Protein AF-A0A7Y5PDM5-F1 (afdb_monomer)

Secondary structure (DSSP, 8-state):
-PPPHHHHHHHHHHHHTTTTTHHHHHHHHTTPPPP-GGGGB-TTSPBPPS--SPPPPHHHHHS-TT---

Structure (mmCIF, N/CA/C/O backbone):
data_AF-A0A7Y5PDM5-F1
#
_entry.id   AF-A0A7Y5PDM5-F1
#
loop_
_atom_site.group_PDB
_atom_site.id
_atom_site.type_symbol
_atom_site.label_atom_id
_atom_site.label_alt_id
_atom_site.label_comp_id
_atom_site.label_asym_id
_atom_site.label_entity_id
_atom_site.label_seq_id
_atom_site.pdbx_PDB_ins_code
_atom_site.Cartn_x
_atom_site.Cartn_y
_atom_site.Cartn_z
_atom_site.occupancy
_atom_site.B_iso_or_equiv
_atom_site.auth_seq_id
_atom_site.auth_comp_id
_atom_site.auth_asym_id
_atom_site.auth_atom_id
_atom_site.pdbx_PDB_model_num
ATOM 1 N N . ALA A 1 1 ? 13.621 -8.582 -28.282 1.00 46.22 1 ALA A N 1
ATOM 2 C CA . ALA A 1 1 ? 12.163 -8.564 -28.063 1.00 46.22 1 ALA A CA 1
ATOM 3 C C . ALA A 1 1 ? 11.858 -7.378 -27.161 1.00 46.22 1 ALA A C 1
ATOM 5 O O . ALA A 1 1 ? 12.454 -7.303 -26.094 1.00 46.22 1 ALA A O 1
ATOM 6 N N . GLY A 1 2 ? 11.072 -6.404 -27.624 1.00 59.03 2 GLY A N 1
ATOM 7 C CA . GLY A 1 2 ? 10.681 -5.263 -26.790 1.00 59.03 2 GLY A CA 1
ATOM 8 C C . GLY A 1 2 ? 9.660 -5.724 -25.754 1.00 59.03 2 GLY A C 1
ATOM 9 O O . GLY A 1 2 ? 8.696 -6.385 -26.130 1.00 59.03 2 GLY A O 1
ATOM 10 N N . GLY A 1 3 ? 9.907 -5.448 -24.472 1.00 71.50 3 GLY A N 1
ATOM 11 C CA . GLY A 1 3 ? 8.914 -5.678 -23.420 1.00 71.50 3 GLY A CA 1
ATOM 12 C C . GLY A 1 3 ? 7.687 -4.785 -23.615 1.00 71.50 3 GLY A C 1
ATOM 13 O O . GLY A 1 3 ? 7.758 -3.787 -24.337 1.00 71.50 3 GLY A O 1
ATOM 14 N N . ASP A 1 4 ? 6.571 -5.146 -22.979 1.00 88.56 4 ASP A N 1
ATOM 15 C CA . ASP A 1 4 ? 5.380 -4.295 -22.927 1.00 88.56 4 ASP A CA 1
ATOM 16 C C . ASP A 1 4 ? 5.777 -2.899 -22.411 1.00 88.56 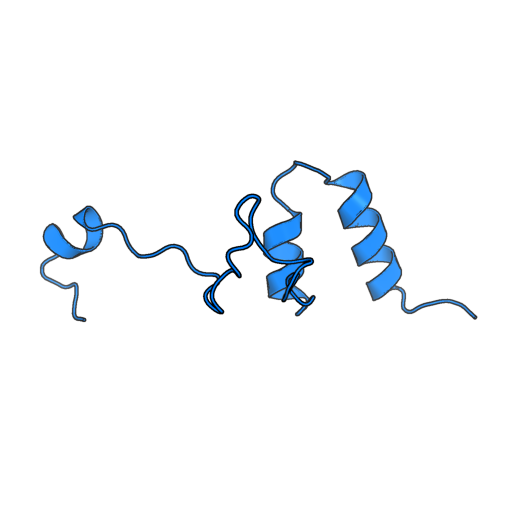4 ASP A C 1
ATOM 18 O O . ASP A 1 4 ? 6.499 -2.761 -21.419 1.00 88.56 4 ASP A O 1
ATOM 22 N N . ILE A 1 5 ? 5.314 -1.847 -23.093 1.00 90.94 5 ILE A N 1
ATOM 23 C CA . ILE A 1 5 ? 5.564 -0.454 -22.704 1.00 90.94 5 ILE A CA 1
ATOM 24 C C . ILE A 1 5 ? 5.113 -0.186 -21.262 1.00 90.94 5 ILE A C 1
ATOM 26 O O . ILE A 1 5 ? 5.719 0.618 -20.554 1.00 90.94 5 ILE A O 1
ATOM 30 N N . THR A 1 6 ? 4.084 -0.899 -20.804 1.00 90.81 6 THR A N 1
ATOM 31 C CA . THR A 1 6 ? 3.569 -0.819 -19.438 1.00 90.81 6 THR A CA 1
ATOM 32 C C . THR A 1 6 ? 4.619 -1.242 -18.412 1.00 90.81 6 THR A C 1
ATOM 34 O O . THR A 1 6 ? 4.794 -0.553 -17.405 1.00 90.81 6 THR A O 1
ATOM 37 N N . ASP A 1 7 ? 5.361 -2.317 -18.682 1.00 91.88 7 ASP A N 1
ATOM 38 C CA . ASP A 1 7 ? 6.402 -2.827 -17.786 1.00 91.88 7 ASP A CA 1
ATOM 39 C C . ASP A 1 7 ? 7.587 -1.864 -17.707 1.00 91.88 7 ASP A C 1
ATOM 41 O O . ASP A 1 7 ? 8.108 -1.603 -16.620 1.00 91.88 7 ASP A O 1
ATOM 45 N N . ILE A 1 8 ? 7.958 -1.266 -18.844 1.00 94.44 8 ILE A N 1
ATOM 46 C CA . ILE A 1 8 ? 9.002 -0.236 -18.910 1.00 94.44 8 ILE A CA 1
ATOM 47 C C . ILE A 1 8 ? 8.603 0.965 -18.046 1.00 94.44 8 ILE A C 1
ATOM 49 O O . ILE A 1 8 ? 9.376 1.409 -17.199 1.00 94.44 8 ILE A O 1
ATOM 53 N N . VAL A 1 9 ? 7.371 1.459 -18.195 1.00 94.81 9 VAL A N 1
ATOM 54 C CA . VAL A 1 9 ? 6.864 2.585 -17.396 1.00 94.81 9 VAL A CA 1
ATOM 55 C C . VAL A 1 9 ? 6.841 2.249 -15.900 1.00 94.81 9 VAL A C 1
ATOM 57 O O . VAL A 1 9 ? 7.172 3.104 -15.076 1.00 94.81 9 VAL A O 1
ATOM 60 N N . ILE A 1 10 ? 6.463 1.024 -15.524 1.00 94.75 10 ILE A N 1
ATOM 61 C CA . ILE A 1 10 ? 6.454 0.583 -14.122 1.00 94.75 10 ILE A CA 1
ATOM 62 C C . ILE A 1 10 ? 7.875 0.554 -13.538 1.00 94.75 10 ILE A C 1
ATOM 64 O O . ILE A 1 10 ? 8.069 1.010 -12.405 1.00 94.75 10 ILE A O 1
ATOM 68 N N . GLU A 1 11 ? 8.864 0.049 -14.280 1.00 95.06 11 GLU A N 1
ATOM 69 C CA . GLU A 1 11 ? 10.261 0.021 -13.827 1.00 95.06 11 GLU A CA 1
ATOM 70 C C . GLU A 1 11 ? 10.852 1.427 -13.699 1.00 95.06 11 GLU A C 1
ATOM 72 O O . GLU A 1 11 ? 11.435 1.751 -12.662 1.00 95.06 11 GLU A O 1
ATOM 77 N N . GLU A 1 12 ? 10.655 2.288 -14.697 1.00 96.12 12 GLU A N 1
ATOM 78 C CA . GLU A 1 12 ? 11.186 3.653 -14.665 1.00 96.12 12 GLU A CA 1
ATOM 79 C C . GLU A 1 12 ? 10.573 4.467 -13.521 1.00 96.12 12 GLU A C 1
ATOM 81 O O . GLU A 1 12 ? 11.289 5.141 -12.779 1.00 96.12 12 GLU A O 1
ATOM 86 N N . ARG A 1 13 ? 9.266 4.325 -13.265 1.00 96.81 13 ARG A N 1
ATOM 87 C CA . ARG A 1 13 ? 8.625 4.952 -12.097 1.00 96.81 13 ARG A CA 1
ATOM 88 C C . ARG A 1 13 ? 9.195 4.455 -10.772 1.00 96.81 13 ARG A C 1
ATOM 90 O O . ARG A 1 13 ? 9.358 5.256 -9.856 1.00 96.81 13 ARG A O 1
ATOM 97 N N . ARG A 1 14 ? 9.507 3.157 -10.648 1.00 95.69 14 ARG A N 1
ATOM 98 C CA . ARG A 1 14 ? 10.109 2.595 -9.424 1.00 95.69 14 ARG A CA 1
ATOM 99 C C . ARG A 1 14 ? 11.470 3.226 -9.125 1.00 95.69 14 ARG A C 1
ATOM 101 O O . ARG A 1 14 ? 11.799 3.390 -7.952 1.00 95.69 14 ARG A O 1
ATOM 108 N N . ARG A 1 15 ? 12.250 3.535 -10.164 1.00 96.19 15 ARG A N 1
ATOM 109 C CA . ARG A 1 15 ? 13.584 4.142 -10.050 1.00 96.19 15 ARG A CA 1
ATOM 110 C C . ARG A 1 15 ? 13.495 5.640 -9.800 1.00 96.19 15 ARG A C 1
ATOM 112 O O . ARG A 1 15 ? 14.067 6.121 -8.831 1.00 96.19 15 ARG A O 1
ATOM 119 N N . GLN A 1 16 ? 12.752 6.345 -10.648 1.00 97.81 16 GLN A N 1
ATOM 120 C CA . GLN A 1 16 ? 12.690 7.802 -10.630 1.00 97.81 16 GLN A CA 1
ATOM 121 C C . GLN A 1 16 ? 11.964 8.344 -9.396 1.00 97.81 16 GLN A C 1
ATOM 123 O O . GLN A 1 16 ? 12.381 9.355 -8.855 1.00 97.81 16 GLN A O 1
ATOM 128 N N . LEU A 1 17 ? 10.902 7.669 -8.944 1.00 97.19 17 LEU A N 1
ATOM 129 C CA . LEU A 1 17 ? 10.050 8.111 -7.828 1.00 97.19 17 LEU A CA 1
ATOM 130 C C . LEU A 1 17 ? 10.354 7.324 -6.543 1.00 97.19 17 LEU A C 1
ATOM 132 O O . LEU A 1 17 ? 9.479 7.084 -5.699 1.00 97.19 17 LEU A O 1
ATOM 136 N N . PHE A 1 18 ? 11.591 6.838 -6.417 1.00 95.62 18 PHE A N 1
ATOM 137 C CA . PHE A 1 18 ? 12.038 6.115 -5.235 1.00 95.62 18 PHE A CA 1
ATOM 138 C C . PHE A 1 18 ? 11.981 7.028 -4.003 1.00 95.62 18 PHE A C 1
ATOM 140 O O . PHE A 1 18 ? 12.458 8.154 -4.030 1.00 95.62 18 PHE A O 1
ATOM 147 N N . ALA A 1 19 ? 11.398 6.523 -2.913 1.00 94.38 19 ALA A N 1
ATOM 148 C CA . ALA A 1 19 ? 11.167 7.263 -1.666 1.00 94.38 19 ALA A CA 1
ATOM 149 C C . ALA A 1 19 ? 10.228 8.489 -1.767 1.00 94.38 19 ALA A C 1
ATOM 151 O O . ALA A 1 19 ? 10.102 9.233 -0.801 1.00 94.38 19 ALA A O 1
ATOM 152 N N . GLU A 1 20 ? 9.470 8.635 -2.858 1.00 97.25 20 GLU A N 1
ATOM 153 C CA . GLU A 1 20 ? 8.463 9.703 -3.019 1.00 97.25 20 GLU A CA 1
ATOM 154 C C . GLU A 1 20 ? 7.026 9.256 -2.672 1.00 97.25 20 GLU A C 1
ATOM 156 O O . GLU A 1 20 ? 6.040 9.889 -3.045 1.00 97.25 20 GLU A O 1
ATOM 161 N N . GLY A 1 21 ? 6.868 8.105 -2.010 1.00 94.62 21 GLY A N 1
ATOM 162 C CA . GLY A 1 21 ? 5.555 7.572 -1.611 1.00 94.62 21 GLY A CA 1
ATOM 163 C C . GLY A 1 21 ? 4.723 6.946 -2.744 1.00 94.62 21 GLY A C 1
ATOM 164 O O . GLY A 1 21 ? 3.635 6.434 -2.498 1.00 94.62 21 GLY A O 1
ATOM 165 N N . GLN A 1 22 ? 5.234 6.912 -3.977 1.00 96.69 22 GLN A N 1
ATOM 166 C CA . GLN A 1 22 ? 4.476 6.448 -5.149 1.00 96.69 22 GLN A CA 1
ATOM 167 C C . GLN A 1 22 ? 4.386 4.922 -5.272 1.00 96.69 22 GLN A C 1
ATOM 169 O O . GLN A 1 22 ? 3.383 4.383 -5.746 1.00 96.69 22 GLN A O 1
ATOM 174 N N . ARG A 1 23 ? 5.423 4.201 -4.825 1.00 94.50 23 ARG A N 1
ATOM 175 C CA . ARG A 1 23 ? 5.562 2.758 -5.075 1.00 94.50 23 ARG A CA 1
ATOM 176 C C . ARG A 1 23 ? 4.383 1.940 -4.553 1.00 94.50 23 ARG A C 1
ATOM 178 O O . ARG A 1 23 ? 3.923 1.039 -5.246 1.00 94.50 23 ARG A O 1
ATOM 185 N N . TYR A 1 24 ? 3.899 2.248 -3.354 1.00 92.88 24 TYR A N 1
ATOM 186 C CA . TYR A 1 24 ? 2.815 1.496 -2.728 1.00 92.88 24 TYR A CA 1
ATOM 187 C C . TYR A 1 24 ? 1.513 1.582 -3.545 1.00 92.88 24 TYR A C 1
ATOM 189 O O . TYR A 1 24 ? 0.890 0.565 -3.843 1.00 92.88 24 TYR A O 1
ATOM 197 N N . VAL A 1 25 ? 1.151 2.787 -3.993 1.00 94.81 25 VAL A N 1
ATOM 198 C CA . VAL A 1 25 ? -0.050 3.021 -4.809 1.00 94.81 25 VAL A CA 1
ATOM 199 C C . VAL A 1 25 ? 0.095 2.413 -6.206 1.00 94.81 25 VAL A C 1
ATOM 201 O O . VA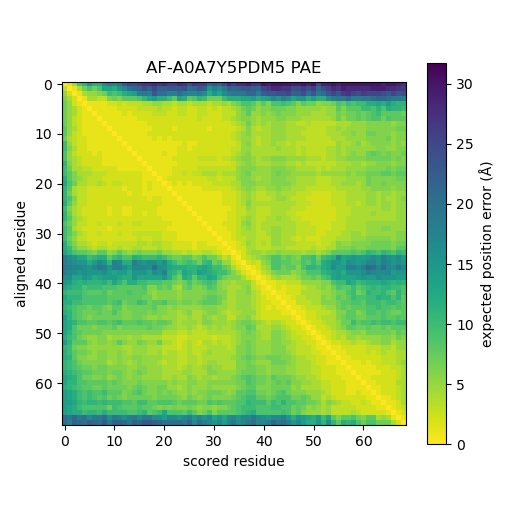L A 1 25 ? -0.860 1.842 -6.734 1.00 94.81 25 VAL A O 1
ATOM 204 N N . ASP A 1 26 ? 1.293 2.479 -6.795 1.00 96.19 26 ASP A N 1
ATOM 205 C CA . ASP A 1 26 ? 1.588 1.815 -8.067 1.00 96.19 26 ASP A CA 1
ATOM 206 C C . ASP A 1 26 ? 1.382 0.301 -7.981 1.00 96.19 26 ASP A C 1
ATOM 208 O O . ASP A 1 26 ? 0.799 -0.284 -8.893 1.00 96.19 26 ASP A O 1
ATOM 212 N N . MET A 1 27 ? 1.791 -0.322 -6.873 1.00 94.38 27 MET A N 1
ATOM 213 C CA . MET A 1 27 ? 1.590 -1.755 -6.673 1.00 94.38 27 MET A CA 1
ATOM 214 C C . MET A 1 27 ? 0.109 -2.127 -6.600 1.00 94.38 27 MET A C 1
ATOM 216 O O . MET A 1 27 ? -0.302 -3.075 -7.265 1.00 94.38 27 MET A O 1
ATOM 220 N N . LEU A 1 28 ? -0.703 -1.340 -5.889 1.00 94.50 28 LEU A N 1
ATOM 221 C CA . LEU A 1 28 ? -2.149 -1.561 -5.803 1.00 94.50 28 LEU A CA 1
ATOM 222 C C . LEU A 1 28 ? -2.841 -1.405 -7.164 1.00 94.50 28 LEU A C 1
ATOM 224 O O . LEU A 1 28 ? -3.538 -2.309 -7.614 1.00 94.50 28 LEU A O 1
ATOM 228 N N . ARG A 1 29 ? -2.635 -0.278 -7.857 1.00 94.12 29 ARG A N 1
ATOM 229 C CA . ARG A 1 29 ? -3.379 0.041 -9.092 1.00 94.12 29 ARG A CA 1
ATOM 230 C C . ARG A 1 29 ? -2.953 -0.787 -10.308 1.00 94.12 29 ARG A C 1
ATOM 232 O O . ARG A 1 29 ? -3.680 -0.834 -11.296 1.00 94.12 29 ARG A O 1
ATOM 239 N N . LYS A 1 30 ? -1.751 -1.371 -10.275 1.00 94.62 30 LYS A N 1
ATOM 240 C CA . LYS A 1 30 ? -1.208 -2.232 -11.339 1.00 94.62 30 LYS A CA 1
ATOM 241 C C . LYS A 1 30 ? -1.179 -3.711 -10.952 1.00 94.62 30 LYS A C 1
ATOM 243 O O . LYS A 1 30 ? -0.611 -4.498 -11.698 1.00 94.62 30 LYS A O 1
ATOM 248 N N . ASN A 1 31 ? -1.792 -4.088 -9.825 1.00 92.12 31 ASN A N 1
ATOM 249 C CA . ASN A 1 31 ? -1.807 -5.462 -9.309 1.00 92.12 31 ASN A CA 1
ATOM 250 C C . ASN A 1 31 ? -0.404 -6.093 -9.232 1.00 92.12 31 ASN A C 1
ATOM 252 O O . ASN A 1 31 ? -0.227 -7.280 -9.501 1.00 92.12 31 ASN A O 1
ATOM 256 N N . ILE A 1 32 ? 0.607 -5.296 -8.877 1.00 92.19 32 ILE A N 1
ATOM 257 C CA . ILE A 1 32 ? 1.968 -5.800 -8.684 1.00 92.19 32 ILE A CA 1
ATOM 258 C C . ILE A 1 32 ? 1.988 -6.545 -7.345 1.00 92.19 32 ILE A C 1
ATOM 260 O O . ILE A 1 32 ? 1.634 -5.947 -6.324 1.00 92.19 32 ILE A O 1
ATOM 264 N N . PRO A 1 33 ? 2.429 -7.814 -7.308 1.00 89.31 33 PRO A N 1
ATOM 265 C CA . PRO A 1 33 ? 2.470 -8.582 -6.073 1.00 89.31 33 PRO A CA 1
ATOM 266 C C . PRO A 1 33 ? 3.324 -7.909 -4.994 1.00 89.31 33 PRO A C 1
ATOM 268 O O . PRO A 1 33 ? 4.443 -7.453 -5.254 1.00 89.31 33 PRO A O 1
ATOM 271 N N . PHE A 1 34 ? 2.814 -7.886 -3.762 1.00 87.06 34 PHE A N 1
ATOM 272 C CA . PHE A 1 34 ? 3.621 -7.533 -2.599 1.00 87.06 34 PHE A CA 1
ATOM 273 C C . PHE A 1 34 ? 4.635 -8.645 -2.304 1.00 87.06 34 PHE A C 1
ATOM 275 O O . PHE A 1 34 ? 4.350 -9.816 -2.568 1.00 87.06 34 PHE A O 1
ATOM 282 N N . PRO A 1 35 ? 5.818 -8.313 -1.758 1.00 83.00 35 PRO A N 1
ATOM 283 C CA . PRO A 1 35 ? 6.750 -9.327 -1.290 1.00 83.00 35 PRO A CA 1
ATOM 284 C C . PRO A 1 35 ? 6.056 -10.252 -0.279 1.00 83.00 35 PRO A C 1
ATOM 286 O O . PRO A 1 35 ? 5.420 -9.777 0.659 1.00 83.00 35 PRO A O 1
ATOM 289 N N . THR A 1 36 ? 6.178 -11.566 -0.465 1.00 74.44 36 THR A N 1
ATOM 290 C CA . THR A 1 36 ? 5.620 -12.598 0.428 1.00 74.44 36 THR A CA 1
ATOM 291 C C . THR A 1 36 ? 6.721 -13.544 0.923 1.00 74.44 36 THR A C 1
ATOM 293 O O . THR A 1 36 ? 7.846 -13.538 0.412 1.00 74.44 36 THR A O 1
ATOM 296 N N . GLY A 1 37 ? 6.426 -14.349 1.952 1.00 67.06 37 GLY A N 1
ATOM 297 C CA . GLY A 1 37 ? 7.376 -15.317 2.520 1.00 67.06 37 GLY A CA 1
ATOM 298 C C . GLY A 1 37 ? 8.603 -14.654 3.159 1.00 67.06 37 GLY A C 1
ATOM 299 O O . GLY A 1 37 ? 8.501 -13.555 3.693 1.00 67.06 37 GLY A O 1
ATOM 300 N N . THR A 1 38 ? 9.776 -15.292 3.090 1.00 61.66 38 THR A N 1
ATOM 301 C CA . THR A 1 38 ? 11.036 -14.781 3.677 1.00 61.66 38 THR A CA 1
ATOM 302 C C . THR A 1 38 ? 11.470 -13.430 3.093 1.00 61.66 38 THR A C 1
ATOM 304 O O . THR A 1 38 ? 12.087 -12.631 3.789 1.00 61.66 38 THR A O 1
ATOM 307 N N . ASN A 1 39 ? 11.096 -13.146 1.840 1.00 67.06 39 ASN A N 1
ATOM 308 C CA . ASN A 1 39 ? 11.379 -11.880 1.148 1.00 67.06 39 ASN A CA 1
ATOM 309 C C . ASN A 1 39 ? 10.359 -10.773 1.469 1.00 67.06 39 ASN A C 1
ATOM 311 O O . ASN A 1 39 ? 10.588 -9.609 1.151 1.00 67.06 39 ASN A O 1
ATOM 315 N N . GLY A 1 40 ? 9.227 -11.142 2.071 1.00 72.50 40 GLY A N 1
ATOM 316 C CA . GLY A 1 40 ? 8.178 -10.245 2.554 1.00 72.50 40 GLY A CA 1
ATOM 317 C C . GLY A 1 40 ? 7.997 -10.302 4.063 1.00 72.50 40 GLY A C 1
ATOM 318 O O . GLY A 1 40 ? 6.974 -9.863 4.577 1.00 72.50 40 GLY A O 1
ATOM 319 N N . ALA A 1 41 ? 8.954 -10.878 4.781 1.00 82.56 41 ALA A N 1
ATOM 320 C CA . ALA A 1 41 ? 8.963 -10.831 6.222 1.00 82.56 41 ALA A CA 1
ATOM 321 C C . ALA A 1 41 ? 9.547 -9.494 6.681 1.00 82.56 41 ALA A C 1
ATOM 323 O O . ALA A 1 41 ? 10.470 -8.946 6.074 1.00 82.56 41 ALA A O 1
ATOM 324 N N . ASN A 1 42 ? 9.033 -8.968 7.787 1.00 82.88 42 ASN A N 1
ATOM 325 C CA . ASN A 1 42 ? 9.683 -7.857 8.456 1.00 82.88 42 ASN A CA 1
ATOM 326 C C . ASN A 1 42 ? 11.069 -8.289 8.979 1.00 82.88 42 ASN A C 1
ATOM 328 O O . ASN A 1 42 ? 11.434 -9.466 8.980 1.00 82.88 42 ASN A O 1
ATOM 332 N N . ARG A 1 43 ? 11.838 -7.339 9.518 1.00 83.81 43 ARG A N 1
ATOM 333 C CA . ARG A 1 43 ? 13.171 -7.607 10.089 1.00 83.81 43 ARG A CA 1
ATOM 334 C C . ARG A 1 43 ? 13.191 -8.696 11.184 1.00 83.81 43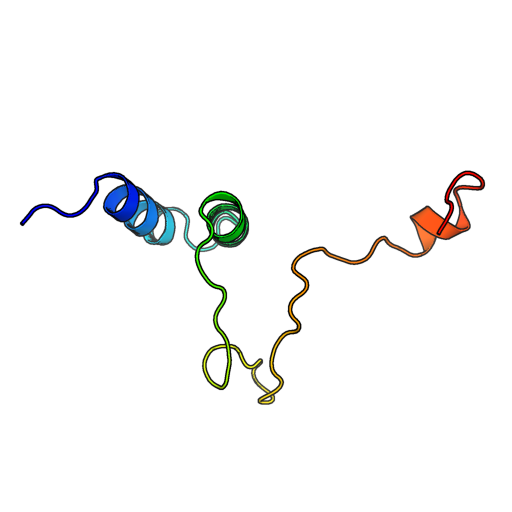 ARG A C 1
ATOM 336 O O . ARG A 1 43 ? 14.256 -9.214 11.497 1.00 83.81 43 ARG A O 1
ATOM 343 N N . LYS A 1 44 ? 12.043 -9.036 11.777 1.00 89.19 44 LYS A N 1
ATOM 344 C CA . LYS A 1 44 ? 11.882 -10.082 12.799 1.00 89.19 44 LYS A CA 1
ATOM 345 C C . LYS A 1 44 ? 11.445 -11.436 12.216 1.00 89.19 44 LYS A C 1
ATOM 347 O O . LYS A 1 44 ? 11.108 -12.330 12.982 1.00 89.19 44 LYS A O 1
ATOM 352 N N . GLY A 1 45 ? 11.402 -11.590 10.891 1.00 87.19 45 GLY A N 1
ATOM 353 C CA . GLY A 1 45 ? 10.940 -12.818 10.240 1.00 87.19 45 GLY A CA 1
ATOM 354 C C . GLY A 1 45 ? 9.416 -12.989 10.235 1.00 87.19 45 GLY A C 1
ATOM 355 O O . G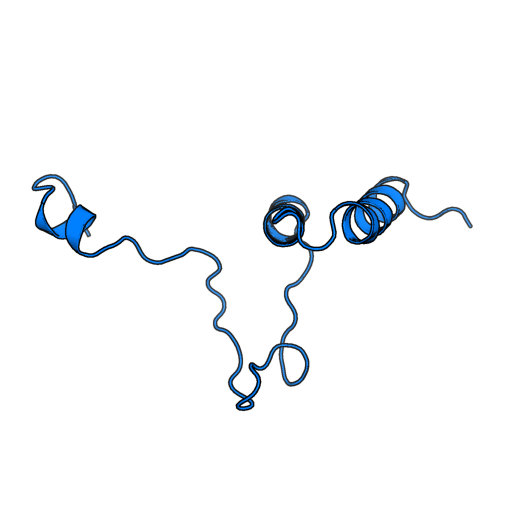LY A 1 45 ? 8.928 -14.058 9.884 1.00 87.19 45 GLY A O 1
ATOM 356 N N . GLN A 1 46 ? 8.649 -11.960 10.613 1.00 86.25 46 GLN A N 1
ATOM 357 C CA . GLN A 1 46 ? 7.187 -12.034 10.636 1.00 86.25 46 GLN A CA 1
ATOM 358 C C . GLN A 1 46 ? 6.627 -11.648 9.269 1.00 86.25 46 GLN A C 1
ATOM 360 O O . GLN A 1 46 ? 6.919 -10.563 8.764 1.00 86.25 46 GLN A O 1
ATOM 365 N N . VAL A 1 47 ? 5.812 -12.523 8.687 1.00 86.75 47 VAL A N 1
ATOM 366 C CA . VAL A 1 47 ? 5.166 -12.299 7.389 1.00 86.75 47 VAL A CA 1
ATOM 367 C C . VAL A 1 47 ? 4.072 -11.235 7.530 1.00 86.75 47 VAL A C 1
ATOM 369 O O . VAL A 1 47 ? 3.294 -11.269 8.484 1.00 86.75 47 VAL A O 1
ATOM 372 N N . TYR A 1 48 ? 4.010 -10.287 6.592 1.00 83.31 48 TYR A N 1
ATOM 373 C CA . TYR A 1 48 ? 2.906 -9.326 6.537 1.00 83.31 48 TYR A CA 1
ATOM 374 C C .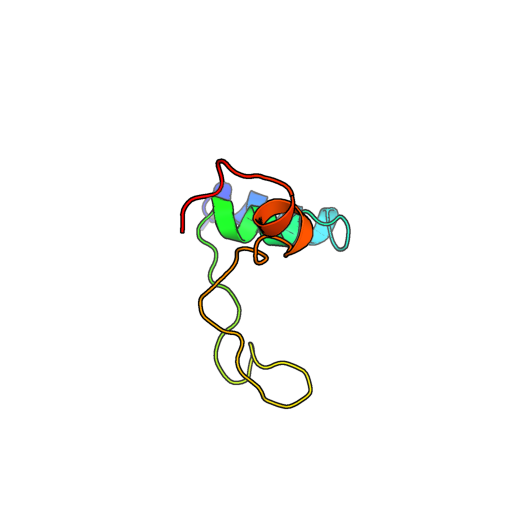 TYR A 1 48 ? 1.579 -10.022 6.197 1.00 83.31 48 TYR A C 1
ATOM 376 O O . TYR A 1 48 ? 1.539 -10.980 5.427 1.00 83.31 48 TYR A O 1
ATOM 384 N N . GLY A 1 49 ? 0.483 -9.535 6.782 1.00 80.81 49 GLY A N 1
ATOM 385 C CA . GLY A 1 49 ? -0.859 -10.024 6.470 1.00 80.81 49 GLY A CA 1
ATOM 386 C C . GLY A 1 49 ? -1.307 -9.661 5.045 1.00 80.81 49 GLY A C 1
ATOM 387 O O . GLY A 1 49 ? -0.655 -8.866 4.371 1.00 80.81 49 GLY A O 1
ATOM 388 N N . PRO A 1 50 ? -2.453 -10.196 4.587 1.00 82.88 50 PRO A N 1
ATOM 389 C CA . PRO A 1 50 ? -2.972 -9.938 3.241 1.00 82.88 50 PRO A CA 1
ATOM 390 C C . PRO A 1 50 ? -3.597 -8.542 3.079 1.00 82.88 50 PRO A C 1
ATOM 392 O O . PRO A 1 50 ? -3.971 -8.156 1.975 1.00 82.88 50 PRO A O 1
ATOM 395 N N . VAL A 1 51 ? -3.767 -7.801 4.177 1.00 87.00 51 VAL A N 1
ATOM 396 C CA . VAL A 1 51 ? -4.437 -6.501 4.182 1.00 87.00 51 VAL A CA 1
ATOM 397 C C . VAL A 1 51 ? -3.480 -5.383 3.794 1.00 87.00 51 VAL A C 1
ATOM 399 O O . VAL A 1 51 ? -2.36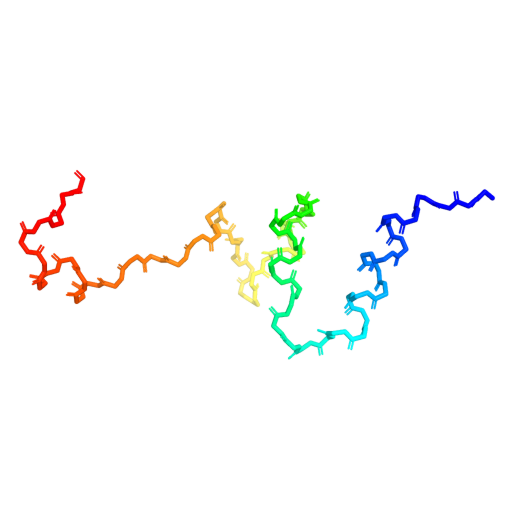6 -5.278 4.302 1.00 87.00 51 VAL A O 1
ATOM 402 N N . THR A 1 52 ? -3.947 -4.524 2.900 1.00 88.25 52 THR A N 1
ATOM 403 C CA . THR A 1 52 ? -3.224 -3.335 2.446 1.00 88.25 52 THR A CA 1
ATOM 404 C C . THR A 1 52 ? -3.736 -2.085 3.164 1.00 88.25 52 THR A C 1
ATOM 406 O O . THR A 1 52 ? -2.948 -1.219 3.532 1.00 88.25 52 THR A O 1
ATOM 409 N N . CYS A 1 53 ? -5.038 -2.009 3.441 1.00 88.06 53 CYS A N 1
ATOM 410 C CA . CYS A 1 53 ? -5.661 -0.860 4.089 1.00 88.06 53 CYS A CA 1
ATOM 411 C C . CYS A 1 53 ? -5.166 -0.653 5.528 1.00 88.06 53 CYS A C 1
ATOM 413 O O . CYS A 1 53 ? -5.094 -1.593 6.321 1.00 88.06 53 CYS A O 1
ATOM 415 N N . VAL A 1 54 ? -4.897 0.605 5.877 1.00 89.38 54 VAL A N 1
ATOM 416 C CA . VAL A 1 54 ? -4.687 1.015 7.269 1.00 89.38 54 VAL A CA 1
ATOM 417 C C . VAL A 1 54 ? -6.037 0.934 7.994 1.00 89.38 54 VAL A C 1
ATOM 419 O O . VAL A 1 54 ? -7.043 1.367 7.424 1.00 89.38 54 VAL A O 1
ATOM 422 N N . PRO A 1 55 ? -6.099 0.370 9.215 1.00 89.62 55 PRO A N 1
ATOM 423 C CA . PRO A 1 55 ? -7.346 0.300 9.964 1.00 89.62 55 PRO A CA 1
ATOM 424 C C . PRO A 1 55 ? -7.889 1.701 10.247 1.00 89.62 55 PRO A C 1
ATOM 426 O O . PRO A 1 55 ? -7.125 2.637 10.498 1.00 89.62 55 PRO A O 1
ATOM 429 N N . LEU A 1 56 ? -9.216 1.828 10.232 1.00 91.06 56 LEU A N 1
ATOM 430 C CA . LEU A 1 56 ? -9.869 3.083 10.575 1.00 91.06 56 LEU A CA 1
ATOM 431 C C . LEU A 1 56 ? -9.536 3.445 12.037 1.00 91.06 56 LEU A C 1
ATOM 433 O O . LEU A 1 56 ? -9.675 2.586 12.913 1.00 91.06 5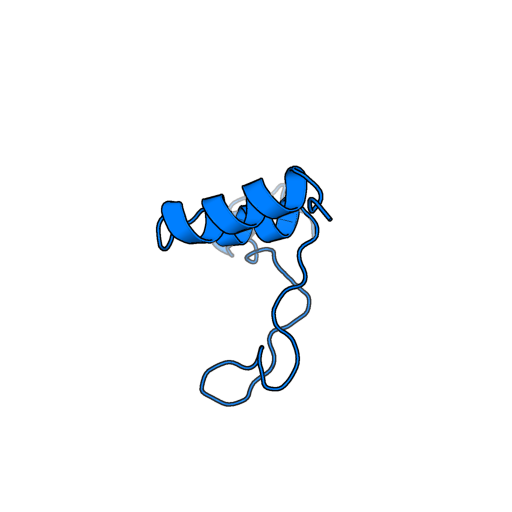6 LEU A O 1
ATOM 437 N N . PRO A 1 57 ? -9.092 4.681 12.331 1.00 93.44 57 PRO A N 1
ATOM 438 C CA . PRO A 1 57 ? -8.752 5.071 13.692 1.00 93.44 57 PRO A CA 1
ATOM 439 C C . PRO A 1 57 ? -9.946 4.982 14.643 1.00 93.44 57 PRO A C 1
ATOM 441 O O . PRO A 1 57 ? -11.078 5.310 14.288 1.00 93.44 57 PRO A O 1
ATOM 444 N N . ASN A 1 58 ? -9.671 4.639 15.902 1.00 93.00 58 ASN A N 1
ATOM 445 C CA . ASN A 1 58 ? -10.703 4.568 16.938 1.00 93.00 58 ASN A CA 1
ATOM 446 C C . ASN A 1 58 ? -11.450 5.898 17.116 1.00 93.00 58 ASN A C 1
ATOM 448 O O . ASN A 1 58 ? -12.641 5.886 17.392 1.00 93.00 58 ASN A O 1
ATOM 452 N N . VAL A 1 59 ? -10.786 7.040 16.913 1.00 95.31 59 VAL A N 1
ATOM 453 C CA . VAL A 1 59 ? -11.437 8.357 17.020 1.00 95.31 59 VAL A CA 1
ATOM 454 C C . VAL A 1 59 ? -12.552 8.540 15.991 1.00 95.31 59 VAL A C 1
ATOM 456 O O . VAL A 1 59 ? -13.587 9.103 16.326 1.00 95.31 59 VAL A O 1
ATOM 459 N N . GLU A 1 60 ? -12.390 8.005 14.779 1.00 93.38 60 GLU A N 1
ATOM 460 C CA . GLU A 1 60 ? -13.404 8.093 13.721 1.00 93.38 60 GLU A CA 1
ATOM 461 C C . GLU A 1 60 ? -14.613 7.206 14.027 1.00 93.38 60 GLU A C 1
ATOM 463 O O . GLU A 1 60 ? -15.743 7.547 13.693 1.00 93.38 60 GLU A O 1
ATOM 468 N N . THR A 1 61 ? -14.386 6.072 14.694 1.00 93.12 61 THR A N 1
ATOM 469 C CA . THR A 1 61 ? -15.457 5.130 15.051 1.00 93.12 61 THR A CA 1
ATOM 470 C C . THR A 1 61 ? -16.190 5.534 16.328 1.00 93.12 61 THR A C 1
ATOM 472 O O . THR A 1 61 ? -17.405 5.394 16.401 1.00 93.12 61 THR A O 1
ATOM 475 N N . GLN A 1 62 ? -15.483 6.071 17.324 1.00 92.31 62 GLN A N 1
ATOM 476 C CA . GLN A 1 62 ? -16.059 6.452 18.617 1.00 92.31 62 GLN A CA 1
ATOM 477 C C . GLN A 1 62 ? -16.773 7.806 18.576 1.00 92.31 62 GLN A C 1
ATOM 479 O O . GLN A 1 62 ? -17.776 7.982 19.263 1.00 92.31 62 GLN A O 1
ATOM 484 N N . ASN A 1 63 ? -16.284 8.756 17.770 1.00 94.75 63 ASN A N 1
ATOM 485 C 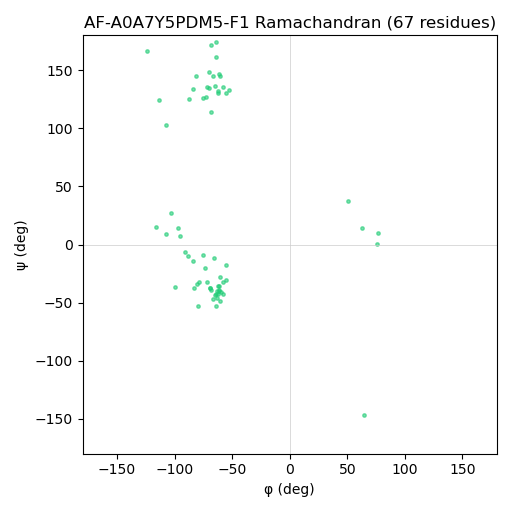CA . ASN A 1 63 ? -16.873 10.096 17.696 1.00 94.75 63 ASN A CA 1
ATOM 486 C C . ASN A 1 63 ? -17.994 10.209 16.656 1.00 94.75 63 ASN A C 1
ATOM 488 O O . ASN A 1 63 ? -18.689 11.224 16.621 1.00 94.75 63 ASN A O 1
ATOM 492 N N . ASN A 1 64 ? -18.178 9.197 15.805 1.00 93.19 64 ASN A N 1
ATOM 493 C CA . ASN A 1 64 ? -19.214 9.204 14.782 1.00 93.19 64 ASN A CA 1
ATOM 494 C C . ASN A 1 64 ? -20.356 8.238 15.147 1.00 93.19 64 ASN A C 1
ATOM 496 O O . ASN A 1 64 ? -20.229 7.035 14.914 1.00 93.19 64 ASN A O 1
ATOM 500 N N . PRO A 1 65 ? -21.512 8.735 15.629 1.00 91.31 65 PRO A N 1
ATOM 501 C CA . PRO A 1 65 ? -22.655 7.884 15.973 1.00 91.31 65 PRO A CA 1
ATOM 502 C C . PRO A 1 65 ? -23.286 7.177 14.759 1.00 91.31 65 PRO A C 1
ATOM 504 O O . PRO A 1 65 ? -24.108 6.280 14.933 1.00 91.31 65 PRO A O 1
ATOM 507 N N . ASN A 1 66 ? -22.920 7.560 13.529 1.00 94.12 66 ASN A N 1
ATOM 508 C CA . ASN A 1 66 ? -23.369 6.892 12.306 1.00 94.12 66 ASN A CA 1
ATOM 509 C C . ASN A 1 66 ? -22.433 5.766 11.858 1.00 94.12 66 ASN A C 1
ATOM 511 O O . ASN A 1 66 ? -22.750 5.076 10.887 1.00 94.12 66 ASN A O 1
ATOM 515 N N . PHE A 1 67 ? -21.282 5.585 12.510 1.00 89.69 67 PHE A N 1
ATOM 516 C CA . PHE A 1 67 ? -20.389 4.487 12.181 1.00 89.69 67 PHE A CA 1
ATOM 517 C C . PHE A 1 67 ? -21.048 3.164 12.586 1.00 89.69 67 PHE A C 1
ATOM 519 O O . PHE A 1 67 ? -21.299 2.909 13.763 1.00 89.69 67 PHE A O 1
ATOM 526 N N . LYS A 1 68 ? -21.365 2.334 11.590 1.00 77.44 68 LYS A N 1
ATOM 527 C CA . LYS A 1 68 ? -21.912 0.990 11.779 1.00 77.44 68 LYS A CA 1
ATOM 528 C C . LYS A 1 68 ? -20.878 -0.014 11.298 1.00 77.44 68 LYS A C 1
ATOM 530 O O . LYS A 1 68 ? -20.407 0.097 10.1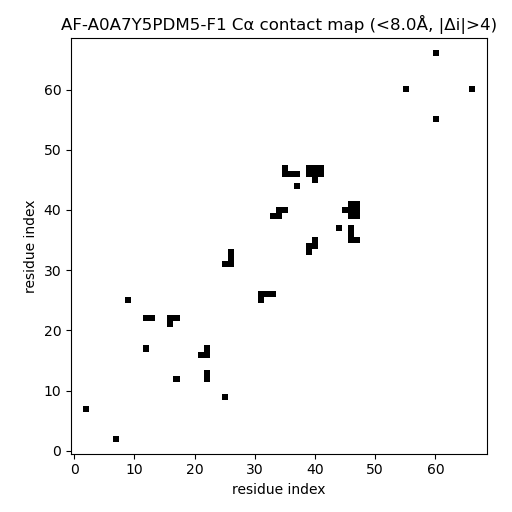66 1.00 77.44 68 LYS A O 1
ATOM 535 N N . THR A 1 69 ? -20.517 -0.926 12.189 1.00 70.00 69 THR A N 1
ATOM 536 C CA . THR A 1 69 ? -19.640 -2.067 11.921 1.00 70.00 69 THR A CA 1
ATOM 537 C C . THR A 1 69 ? -20.284 -3.083 10.994 1.00 70.00 69 THR A C 1
ATOM 539 O O . THR A 1 69 ? -21.526 -3.239 11.055 1.00 70.00 69 THR A O 1
#

Mean predicted aligned error: 6.22 Å

pLDDT: mean 87.95, std 10.19, range [46.22, 97.81]

Radius of gyration: 17.39 Å; Cα contacts (8 Å, |Δi|>4): 30; chains: 1; bounding box: 37×25×47 Å

Foldseek 3Di:
DDDDVVVVVLVVCCVPCPPVPVNLVSCVVVVPDADFQQRQADPVRHHDDPDDDDDDDPCVQVVDPPDDD

Sequence (69 aa):
AGGDITDIVIEERRRQLFAEGQRYVDMLRKNIPFPTGTNGANRKGQVYGPVTCVPLPNVETQNNPNFKT

Solvent-accessible surface area (backbone atoms only — not comparable to full-atom values): 4612 Å² total; per-residue (Å²): 132,86,73,60,68,66,58,53,52,53,52,51,49,55,64,76,40,56,93,66,76,48,60,66,57,50,26,64,80,65,70,46,82,74,66,59,60,88,80,22,27,48,101,84,69,50,62,69,72,94,72,81,76,78,79,81,56,66,68,64,52,72,73,31,92,81,62,75,134